Protein AF-A0A3M1D246-F1 (afdb_monomer_lite)

Radius of gyration: 20.48 Å; chains: 1; bounding box: 47×27×62 Å

pLDDT: mean 82.26, std 14.11, range [39.91, 97.0]

Foldseek 3Di:
DDDDALLVLLVVLLVLLVVLVVVLVVLVVVLVVVVVVVVVVVVVPVVDDDDDPVVVVVVVLSVVLVVLSVVLVVVSVVVNVVSVVVVCDSVPDDDDSVRSVVSSVVSVVVSVVSVVSSVVNVVSD

Secondary structure (DSSP, 8-state):
-----HHHHHHHHHHHHHHHHHHHHHHHHHHHHHHHHHHHHHHHHTTSSPPPHHHHHHHHHHHHHHHHHHHHHHHHHHHHHHHHHHHHHHHHSPPPHHHHHHHHHHHHHHHHHHHHHHHHHHHT-

Sequence (125 aa):
MVTQSTHERLRTLINEIFAEERRFEEHSRRMHIDQHHLDELHNTHVDRSPLDSRHDRLRSAHEAMFKVHRKIIREHRHIIEYCQRLQSRLTGGFIPELEMQREALHLSSLLAQVREEHELMEKER

Structure (mmCIF, N/CA/C/O backbone):
data_AF-A0A3M1D246-F1
#
_entry.id   AF-A0A3M1D246-F1
#
loop_
_atom_site.group_PDB
_atom_site.id
_atom_site.type_symbol
_atom_site.label_atom_id
_atom_site.label_alt_id
_atom_site.label_comp_id
_atom_site.label_asym_id
_atom_site.label_entity_id
_atom_site.label_seq_id
_atom_site.pdbx_PDB_ins_code
_atom_site.Cartn_x
_atom_site.Cartn_y
_atom_site.Cartn_z
_atom_site.occupancy
_atom_site.B_iso_or_equiv
_atom_site.auth_seq_id
_atom_site.auth_comp_id
_atom_site.auth_asym_id
_atom_site.auth_atom_id
_atom_site.pdbx_PDB_model_num
ATOM 1 N N . MET A 1 1 ? -23.291 14.866 13.519 1.00 39.91 1 MET A N 1
ATOM 2 C CA . MET A 1 1 ? -22.081 14.285 12.899 1.00 39.91 1 MET A CA 1
ATOM 3 C C . MET A 1 1 ? -21.872 12.926 13.536 1.00 39.91 1 MET A C 1
ATOM 5 O O . MET A 1 1 ? -21.708 12.878 14.746 1.00 39.91 1 MET A O 1
ATOM 9 N N . VAL A 1 2 ? -22.002 11.837 12.780 1.00 42.41 2 VAL A N 1
ATOM 10 C CA . VAL A 1 2 ? -21.797 10.483 13.316 1.00 42.41 2 VAL A CA 1
ATOM 11 C C . VAL A 1 2 ? -20.292 10.230 13.325 1.00 42.41 2 VAL A C 1
ATOM 13 O O . VAL A 1 2 ? -19.671 10.190 12.267 1.00 42.41 2 VAL A O 1
ATOM 16 N N . THR A 1 3 ? -19.684 10.148 14.506 1.00 53.47 3 THR A N 1
ATOM 17 C CA . THR A 1 3 ? -18.286 9.732 14.660 1.00 53.47 3 THR A CA 1
ATOM 18 C C . THR A 1 3 ? -18.191 8.252 14.318 1.00 53.47 3 THR A C 1
ATOM 20 O O . THR A 1 3 ? -18.733 7.418 15.041 1.00 53.47 3 THR A O 1
ATOM 23 N N . GLN A 1 4 ? -17.544 7.941 13.197 1.00 69.69 4 GLN A N 1
ATOM 24 C CA . GLN A 1 4 ? -17.253 6.572 12.781 1.00 69.69 4 GLN A CA 1
ATOM 25 C C . GLN A 1 4 ? -16.445 5.870 13.882 1.00 69.69 4 GLN A C 1
ATOM 27 O O . GLN A 1 4 ? -15.507 6.456 14.430 1.00 69.69 4 GLN A O 1
ATOM 32 N N . SER A 1 5 ? -16.814 4.637 14.233 1.00 85.88 5 SER A N 1
ATOM 33 C CA . SER A 1 5 ? -16.078 3.884 15.258 1.00 85.88 5 SER A CA 1
ATOM 34 C C . SER A 1 5 ? -14.649 3.579 14.785 1.00 85.88 5 SER A C 1
ATOM 36 O O . SER A 1 5 ? -14.413 3.385 13.588 1.00 85.88 5 SER A O 1
ATOM 38 N N . THR A 1 6 ? -13.678 3.487 15.701 1.00 86.44 6 THR A N 1
ATOM 39 C CA . THR A 1 6 ? -12.282 3.138 15.359 1.00 86.44 6 THR A CA 1
ATOM 40 C C . THR A 1 6 ? -12.207 1.809 14.597 1.00 86.44 6 THR A C 1
ATOM 42 O O . THR A 1 6 ? -11.433 1.670 13.652 1.00 86.44 6 THR A O 1
ATOM 45 N N . HIS A 1 7 ? -13.094 0.868 14.925 1.00 87.88 7 HIS A N 1
ATOM 46 C CA . HIS A 1 7 ? -13.248 -0.402 14.220 1.00 87.88 7 HIS A CA 1
ATOM 47 C C . HIS A 1 7 ? -13.669 -0.229 12.747 1.00 87.88 7 HIS A C 1
ATOM 49 O O . HIS A 1 7 ? -13.072 -0.817 11.844 1.00 87.88 7 HIS A O 1
ATOM 55 N N . GLU A 1 8 ? -14.684 0.593 12.466 1.00 89.38 8 GLU A N 1
ATOM 56 C CA . GLU A 1 8 ? -15.099 0.894 11.088 1.00 89.38 8 GLU A CA 1
ATOM 57 C C . GLU A 1 8 ? -14.016 1.642 10.312 1.00 89.38 8 GLU A C 1
ATOM 59 O O . GLU A 1 8 ? -13.815 1.366 9.126 1.00 89.38 8 GLU A O 1
ATOM 64 N N . ARG A 1 9 ? -13.287 2.546 10.976 1.00 92.38 9 ARG A N 1
ATOM 65 C CA . ARG A 1 9 ? -12.146 3.243 10.378 1.00 92.38 9 ARG A CA 1
ATOM 66 C C . ARG A 1 9 ? -11.050 2.261 9.967 1.00 92.38 9 ARG A C 1
ATOM 68 O O . ARG A 1 9 ? -10.589 2.324 8.832 1.00 92.38 9 ARG A O 1
ATOM 75 N N . LEU A 1 10 ? -10.673 1.325 10.839 1.00 92.81 10 LEU A N 1
ATOM 76 C CA . LEU A 1 10 ? -9.704 0.272 10.513 1.00 92.81 10 LEU A CA 1
ATOM 77 C C . LEU A 1 10 ? -10.155 -0.567 9.321 1.00 92.81 10 LEU A C 1
ATOM 79 O O . LEU A 1 10 ? -9.384 -0.789 8.392 1.00 92.81 10 LEU A O 1
ATOM 83 N N . ARG A 1 11 ? -11.422 -0.993 9.315 1.00 92.81 11 ARG A N 1
ATOM 84 C CA . ARG A 1 11 ? -11.972 -1.782 8.209 1.00 92.81 11 ARG A CA 1
ATOM 85 C C . ARG A 1 11 ? -11.949 -1.010 6.891 1.00 92.81 11 ARG A C 1
ATOM 87 O O . ARG A 1 11 ? -11.673 -1.594 5.849 1.00 92.81 11 ARG A O 1
ATOM 94 N N . THR A 1 12 ? -12.210 0.293 6.944 1.00 95.12 12 THR A N 1
ATOM 95 C CA . THR A 1 12 ? -12.134 1.185 5.780 1.00 95.12 12 THR A CA 1
ATOM 96 C C . THR A 1 12 ? -10.701 1.271 5.257 1.00 95.12 12 THR A C 1
ATOM 98 O O . THR A 1 12 ? -10.481 0.998 4.083 1.00 95.12 12 THR A O 1
ATOM 101 N N . LEU A 1 13 ? -9.721 1.526 6.130 1.00 95.88 13 LEU A N 1
ATOM 102 C CA . LEU A 1 13 ? -8.304 1.601 5.753 1.00 95.88 13 LEU A CA 1
ATOM 103 C C . LEU A 1 13 ? -7.787 0.293 5.138 1.00 95.88 13 LEU A C 1
ATOM 105 O O . LEU A 1 13 ? -7.131 0.326 4.103 1.00 95.88 13 LEU A O 1
ATOM 109 N N . ILE A 1 14 ? -8.122 -0.860 5.726 1.00 95.88 14 ILE A N 1
ATOM 110 C CA . ILE A 1 14 ? -7.758 -2.179 5.176 1.00 95.88 14 ILE A CA 1
ATOM 111 C C . ILE A 1 14 ? -8.332 -2.354 3.765 1.00 95.88 14 ILE A C 1
ATOM 113 O O . ILE A 1 14 ? -7.630 -2.781 2.849 1.00 95.88 14 ILE A O 1
ATOM 117 N N . ASN A 1 15 ? -9.607 -2.008 3.577 1.00 95.88 15 ASN A N 1
ATOM 118 C CA . ASN A 1 15 ? -10.258 -2.120 2.276 1.00 95.88 15 ASN A CA 1
ATOM 119 C C . ASN A 1 15 ? -9.652 -1.166 1.239 1.00 95.88 15 ASN A C 1
ATOM 121 O O . ASN A 1 15 ? -9.538 -1.549 0.075 1.00 95.88 15 ASN A O 1
ATOM 125 N N . GLU A 1 16 ? -9.274 0.048 1.648 1.00 97.00 16 GLU A N 1
ATOM 126 C CA . GLU A 1 16 ? -8.581 1.011 0.789 1.00 97.00 16 GLU A CA 1
ATOM 127 C C . GLU A 1 16 ? -7.211 0.490 0.361 1.00 97.00 16 GLU A C 1
ATOM 129 O O . GLU A 1 16 ? -6.929 0.491 -0.833 1.00 97.00 16 GLU A O 1
ATOM 134 N N . ILE A 1 17 ? -6.410 -0.041 1.290 1.00 95.69 17 ILE A N 1
ATOM 135 C CA . ILE A 1 17 ? -5.117 -0.659 0.962 1.00 95.69 17 ILE A CA 1
ATOM 136 C C . ILE A 1 17 ? -5.325 -1.783 -0.055 1.00 95.69 17 ILE A C 1
ATOM 138 O O . ILE A 1 17 ? -4.728 -1.757 -1.124 1.00 95.69 17 ILE A O 1
ATOM 142 N N . PHE A 1 18 ? -6.250 -2.716 0.189 1.00 96.31 18 PHE A N 1
ATOM 143 C CA . PHE A 1 18 ? -6.535 -3.779 -0.782 1.00 96.31 18 PHE A CA 1
ATOM 144 C C . PHE A 1 18 ? -7.034 -3.266 -2.138 1.00 96.31 18 PHE A C 1
ATOM 146 O O . PHE A 1 18 ? -6.865 -3.948 -3.148 1.00 96.31 18 PHE A O 1
ATOM 153 N N . ALA A 1 19 ? -7.700 -2.113 -2.182 1.00 95.50 19 ALA A N 1
ATOM 154 C CA . ALA A 1 19 ? -8.127 -1.512 -3.436 1.00 95.50 19 ALA A CA 1
ATOM 155 C C . ALA A 1 19 ? -6.948 -0.927 -4.219 1.00 95.50 19 ALA A C 1
ATOM 157 O O . ALA A 1 19 ? -6.880 -1.161 -5.426 1.00 95.50 19 ALA A O 1
ATOM 158 N N . GLU A 1 20 ? -6.025 -0.229 -3.555 1.00 93.69 20 GLU A N 1
ATOM 159 C CA . GLU A 1 20 ? -4.807 0.273 -4.202 1.00 93.69 20 GLU A CA 1
ATOM 160 C C . GLU A 1 20 ? -3.909 -0.877 -4.667 1.00 93.69 20 GLU A C 1
ATOM 162 O O . GLU A 1 20 ? -3.446 -0.861 -5.802 1.00 93.69 20 GLU A O 1
ATOM 167 N N . GLU A 1 21 ? -3.771 -1.938 -3.871 1.00 92.75 21 GLU A N 1
ATOM 168 C CA . GLU A 1 21 ? -3.003 -3.129 -4.258 1.00 92.75 21 GLU A CA 1
ATOM 169 C C . GLU A 1 21 ? -3.541 -3.798 -5.525 1.00 92.75 21 GLU A C 1
ATOM 171 O O . GLU A 1 21 ? -2.781 -4.164 -6.419 1.00 92.75 21 GLU A O 1
ATOM 176 N N . ARG A 1 22 ? -4.869 -3.909 -5.666 1.00 93.06 22 ARG A N 1
ATOM 177 C CA . ARG A 1 22 ? -5.471 -4.446 -6.898 1.00 93.06 22 ARG A CA 1
ATOM 178 C C . ARG A 1 22 ? -5.143 -3.593 -8.122 1.00 93.06 22 ARG A C 1
ATOM 180 O O . ARG A 1 22 ? -4.932 -4.146 -9.199 1.00 93.06 22 ARG A O 1
ATOM 187 N N . ARG A 1 23 ? -5.112 -2.266 -7.969 1.00 91.06 23 ARG A N 1
ATOM 188 C CA . ARG A 1 23 ? -4.734 -1.349 -9.056 1.00 91.06 23 ARG A CA 1
ATOM 189 C C . ARG A 1 23 ? -3.256 -1.494 -9.400 1.00 91.06 23 ARG A C 1
ATOM 191 O O . ARG A 1 23 ? -2.925 -1.632 -10.575 1.00 91.06 23 ARG A O 1
ATOM 198 N N . PHE A 1 24 ? -2.400 -1.556 -8.383 1.00 89.94 24 PHE A N 1
ATOM 199 C CA . PHE A 1 24 ? -0.970 -1.784 -8.548 1.00 89.94 24 PHE A CA 1
ATOM 200 C C . PHE A 1 24 ? -0.683 -3.109 -9.268 1.00 89.94 24 PHE A C 1
ATOM 202 O O . PHE A 1 24 ? 0.116 -3.148 -10.202 1.00 89.94 24 PHE A O 1
ATOM 209 N N . GLU A 1 25 ? -1.358 -4.201 -8.896 1.00 88.12 25 GLU A N 1
ATOM 210 C CA . GLU A 1 25 ? -1.230 -5.488 -9.588 1.00 88.12 25 GLU A CA 1
ATOM 211 C C . GLU A 1 25 ? -1.626 -5.399 -11.066 1.00 88.12 25 GLU A C 1
ATOM 213 O O . GLU A 1 25 ? -0.961 -5.985 -11.923 1.00 88.12 25 GLU A O 1
ATOM 218 N N . GLU A 1 26 ? -2.705 -4.683 -11.382 1.00 88.12 26 GLU A N 1
ATOM 219 C CA . GLU A 1 26 ? -3.143 -4.494 -12.762 1.00 88.12 26 GLU A CA 1
ATOM 220 C C . GLU A 1 26 ? -2.110 -3.699 -13.574 1.00 88.12 26 GLU A C 1
ATOM 222 O O . GLU A 1 26 ? -1.754 -4.110 -14.683 1.00 88.12 26 GLU A O 1
ATOM 227 N N . HIS A 1 27 ? -1.568 -2.619 -13.005 1.00 86.31 27 HIS A N 1
ATOM 228 C CA . HIS A 1 27 ? -0.480 -1.846 -13.612 1.00 86.31 27 HIS A CA 1
ATOM 229 C C . HIS A 1 27 ? 0.776 -2.698 -13.817 1.00 86.31 27 HIS A C 1
ATOM 231 O O . HIS A 1 27 ? 1.337 -2.752 -14.910 1.00 86.31 27 HIS A O 1
ATOM 237 N N . SER A 1 28 ? 1.161 -3.456 -12.792 1.00 84.56 28 SER A N 1
ATOM 238 C CA . SER A 1 28 ? 2.301 -4.375 -12.807 1.00 84.56 28 SER A CA 1
ATOM 239 C C . SER A 1 28 ? 2.205 -5.407 -13.935 1.00 84.56 28 SER A C 1
ATOM 241 O O . SER A 1 28 ? 3.205 -5.687 -14.606 1.00 84.56 28 SER A O 1
ATOM 243 N N . ARG A 1 29 ? 1.005 -5.951 -14.187 1.00 85.19 29 ARG A N 1
ATOM 244 C CA . ARG A 1 29 ? 0.762 -6.879 -15.303 1.00 85.19 29 ARG A CA 1
ATOM 245 C C . ARG A 1 29 ? 0.932 -6.192 -16.653 1.00 85.19 29 ARG A C 1
ATOM 247 O O . ARG A 1 29 ? 1.573 -6.766 -17.526 1.00 85.19 29 ARG A O 1
ATOM 254 N N . ARG A 1 30 ? 0.405 -4.974 -16.819 1.00 83.12 30 ARG A N 1
ATOM 255 C CA . ARG A 1 30 ? 0.560 -4.196 -18.062 1.00 83.12 30 ARG A CA 1
ATOM 256 C C . ARG A 1 30 ? 2.035 -3.903 -18.354 1.00 83.12 30 ARG A C 1
ATOM 258 O O . ARG A 1 30 ? 2.495 -4.207 -19.445 1.00 83.12 30 ARG A O 1
ATOM 265 N N . MET A 1 31 ? 2.793 -3.460 -17.351 1.00 79.31 31 MET A N 1
ATOM 266 C CA . MET A 1 31 ? 4.236 -3.209 -17.476 1.00 79.31 31 MET A CA 1
ATOM 267 C C . MET A 1 31 ? 5.036 -4.455 -17.895 1.00 79.31 31 MET A C 1
ATOM 269 O O . MET A 1 31 ? 5.954 -4.362 -18.705 1.00 79.31 31 MET A O 1
ATOM 273 N N . HIS A 1 32 ? 4.699 -5.643 -17.375 1.00 77.06 32 HIS A N 1
ATOM 274 C CA . HIS A 1 32 ? 5.355 -6.887 -17.806 1.00 77.06 32 HIS A CA 1
ATOM 275 C C . HIS A 1 32 ? 5.027 -7.257 -19.260 1.00 77.06 32 HIS A C 1
ATOM 277 O O . HIS A 1 32 ? 5.889 -7.795 -19.953 1.00 77.06 32 HIS A O 1
ATOM 283 N N . ILE A 1 33 ? 3.804 -6.975 -19.721 1.00 66.50 33 ILE A N 1
ATOM 284 C CA . ILE A 1 33 ? 3.405 -7.183 -21.121 1.00 66.50 33 ILE A CA 1
ATOM 285 C C . ILE A 1 33 ? 4.199 -6.244 -22.038 1.00 66.50 33 ILE A C 1
ATOM 287 O O . ILE A 1 33 ? 4.746 -6.706 -23.039 1.00 66.50 33 ILE A O 1
ATOM 291 N N . ASP A 1 34 ? 4.326 -4.967 -21.666 1.00 72.38 34 ASP A N 1
ATOM 292 C CA . ASP A 1 34 ? 5.097 -3.977 -22.430 1.00 72.38 34 ASP A CA 1
ATOM 293 C C . ASP A 1 34 ? 6.573 -4.400 -22.564 1.00 72.38 34 ASP A C 1
ATOM 295 O O . ASP A 1 34 ? 7.144 -4.344 -23.654 1.00 72.38 34 ASP A O 1
ATOM 299 N N . GLN A 1 35 ? 7.176 -4.926 -21.491 1.00 70.19 35 GLN A N 1
ATOM 300 C CA . GLN A 1 35 ? 8.547 -5.446 -21.525 1.00 70.19 35 GLN A CA 1
ATOM 301 C C . GLN A 1 35 ? 8.702 -6.678 -22.416 1.00 70.19 35 GLN A C 1
ATOM 303 O O . GLN A 1 35 ? 9.644 -6.738 -23.202 1.00 70.19 35 GLN A O 1
ATOM 308 N N . HIS A 1 36 ? 7.791 -7.652 -22.327 1.00 73.44 36 HIS A N 1
ATOM 309 C CA . HIS A 1 36 ? 7.837 -8.827 -23.199 1.00 73.44 36 HIS A CA 1
ATOM 310 C C . HIS A 1 36 ? 7.792 -8.417 -24.677 1.00 73.44 36 HIS A C 1
ATOM 312 O O . HIS A 1 36 ? 8.539 -8.946 -25.495 1.00 73.44 36 HIS A O 1
ATOM 318 N N . HIS A 1 37 ? 6.962 -7.427 -25.012 1.00 69.31 37 HIS A N 1
ATOM 319 C CA . HIS A 1 37 ? 6.875 -6.899 -26.368 1.00 69.31 37 HIS A CA 1
ATOM 320 C C . HIS A 1 37 ? 8.163 -6.185 -26.813 1.00 69.31 37 HIS A C 1
ATOM 322 O O . HIS A 1 37 ? 8.609 -6.357 -27.947 1.00 69.31 37 HIS A O 1
ATOM 328 N N . LEU A 1 38 ? 8.801 -5.417 -25.923 1.00 66.75 38 LEU A N 1
ATOM 329 C CA . LEU A 1 38 ? 10.108 -4.808 -26.187 1.00 66.75 38 LEU A CA 1
ATOM 330 C C . LEU A 1 38 ? 11.205 -5.860 -26.407 1.00 66.75 38 LEU A C 1
ATOM 332 O O . LEU A 1 38 ? 12.017 -5.707 -27.322 1.00 66.75 38 LEU A O 1
ATOM 336 N N . ASP A 1 39 ? 11.208 -6.941 -25.625 1.00 73.00 39 ASP A N 1
ATOM 337 C CA . ASP A 1 39 ? 12.153 -8.051 -25.781 1.00 73.00 39 ASP A CA 1
ATOM 338 C C . ASP A 1 39 ? 11.930 -8.806 -27.107 1.00 73.00 39 ASP A C 1
ATOM 340 O O . ASP A 1 39 ? 12.893 -9.171 -27.786 1.00 73.00 39 ASP A O 1
ATOM 344 N N . GLU A 1 40 ? 10.679 -8.991 -27.542 1.00 73.31 40 GLU A N 1
ATOM 345 C CA . GLU A 1 40 ? 10.343 -9.547 -28.863 1.00 73.31 40 GLU A CA 1
ATOM 346 C C . GLU A 1 40 ? 10.808 -8.643 -30.016 1.00 73.31 40 GLU A C 1
ATOM 348 O O . GLU A 1 40 ? 11.416 -9.119 -30.983 1.00 73.31 40 GLU A O 1
ATOM 353 N N . LEU A 1 41 ? 10.568 -7.331 -29.917 1.00 65.06 41 LEU A N 1
ATOM 354 C CA . LEU A 1 41 ? 11.061 -6.349 -30.889 1.00 65.06 41 LEU A CA 1
ATOM 355 C C . LEU A 1 41 ? 12.592 -6.350 -30.958 1.00 65.06 41 LEU A C 1
ATOM 357 O O . LEU A 1 41 ? 13.161 -6.241 -32.045 1.00 65.06 41 LEU A O 1
ATOM 361 N N . HIS A 1 42 ? 13.264 -6.527 -29.820 1.00 63.72 42 HIS A N 1
ATOM 362 C CA . HIS A 1 42 ? 14.715 -6.647 -29.755 1.00 63.72 42 HIS A CA 1
ATOM 363 C C . HIS A 1 42 ? 15.205 -7.929 -30.437 1.00 63.72 42 HIS A C 1
ATOM 365 O O . HIS A 1 42 ? 16.041 -7.861 -31.335 1.00 63.72 42 HIS A O 1
ATOM 371 N N . ASN A 1 43 ? 14.634 -9.086 -30.096 1.00 63.94 43 ASN A N 1
ATOM 372 C CA . ASN A 1 43 ? 15.003 -10.366 -30.708 1.00 63.94 43 ASN A CA 1
ATOM 373 C C . ASN A 1 43 ? 14.780 -10.381 -32.229 1.00 63.94 43 ASN A C 1
ATOM 375 O O . ASN A 1 43 ? 15.500 -11.067 -32.948 1.00 63.94 43 ASN A O 1
ATOM 379 N N . THR A 1 44 ? 13.823 -9.598 -32.728 1.00 62.00 44 THR A N 1
ATOM 380 C CA . THR A 1 44 ? 13.577 -9.438 -34.169 1.00 62.00 44 THR A CA 1
ATOM 381 C C . THR A 1 44 ? 14.464 -8.375 -34.840 1.00 62.00 44 THR A C 1
ATOM 383 O O . THR A 1 44 ? 14.714 -8.484 -36.039 1.00 62.00 44 THR A O 1
ATOM 386 N N . HIS A 1 45 ? 14.985 -7.378 -34.107 1.00 53.56 45 HIS A N 1
ATOM 387 C CA . HIS A 1 45 ? 15.884 -6.329 -34.630 1.00 53.56 45 HIS A CA 1
ATOM 388 C C . HIS A 1 45 ? 17.384 -6.642 -34.520 1.00 53.56 45 HIS A C 1
ATOM 390 O O . HIS A 1 45 ? 18.170 -6.057 -35.266 1.00 53.56 45 HIS A O 1
ATOM 396 N N . VAL A 1 46 ? 17.799 -7.569 -33.649 1.00 52.28 46 VAL A N 1
ATOM 397 C CA . VAL A 1 46 ? 19.208 -8.002 -33.515 1.00 52.28 46 VAL A CA 1
ATOM 398 C C . VAL A 1 46 ? 19.777 -8.564 -34.830 1.00 52.28 46 VAL A C 1
ATOM 400 O O . VAL A 1 46 ? 20.987 -8.547 -35.034 1.00 52.28 46 VAL A O 1
ATOM 403 N N . ASP A 1 47 ? 18.922 -8.956 -35.777 1.00 50.12 47 ASP A N 1
ATOM 404 C CA . ASP A 1 47 ? 19.337 -9.470 -37.086 1.00 50.12 47 ASP A CA 1
ATOM 405 C C . ASP A 1 47 ? 19.714 -8.373 -38.110 1.00 50.12 47 ASP A C 1
ATOM 407 O O . ASP A 1 47 ? 20.144 -8.677 -39.225 1.00 50.12 47 ASP A O 1
ATOM 411 N N . ARG A 1 48 ? 19.547 -7.075 -37.789 1.00 49.66 48 ARG A N 1
ATOM 412 C CA . ARG A 1 48 ? 19.801 -5.975 -38.740 1.00 49.66 48 ARG A CA 1
ATOM 413 C C . ARG A 1 48 ? 20.373 -4.715 -38.068 1.00 49.66 48 ARG A C 1
ATOM 415 O O . ARG A 1 48 ? 19.616 -3.826 -37.695 1.00 49.66 48 ARG A O 1
ATOM 422 N N . SER A 1 49 ? 21.704 -4.572 -38.106 1.00 50.00 49 SER A N 1
ATOM 423 C CA . SER A 1 49 ? 22.510 -3.337 -37.890 1.00 50.00 49 SER A CA 1
ATOM 424 C C . SER A 1 49 ? 23.192 -3.168 -36.517 1.00 50.00 49 SER A C 1
ATOM 426 O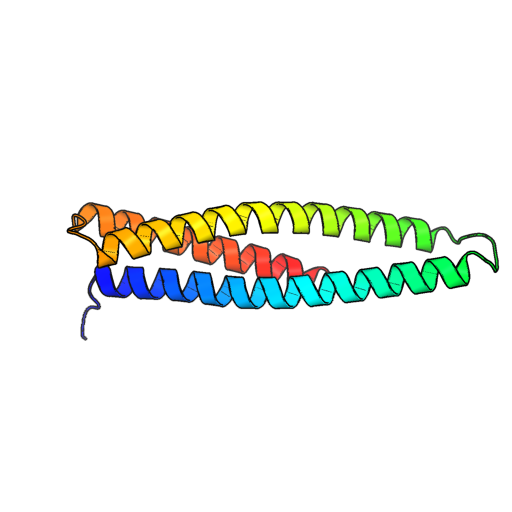 O . SER A 1 49 ? 22.748 -3.745 -35.526 1.00 50.00 49 SER A O 1
ATOM 428 N N . PRO A 1 50 ? 24.300 -2.389 -36.441 1.00 53.00 50 PRO A N 1
ATOM 429 C CA . PRO A 1 50 ? 25.067 -2.208 -35.214 1.00 53.00 50 PRO A CA 1
ATOM 430 C C . PRO A 1 50 ? 24.228 -1.415 -34.211 1.00 53.00 50 PRO A C 1
ATOM 432 O O . PRO A 1 50 ? 23.791 -0.302 -34.498 1.00 53.00 50 PRO A O 1
ATOM 435 N N . LEU A 1 51 ? 23.990 -2.029 -33.056 1.00 56.38 51 LEU A N 1
ATOM 436 C CA . LEU A 1 51 ? 23.164 -1.520 -31.968 1.00 56.38 51 LEU A CA 1
ATOM 437 C C . LEU A 1 51 ? 23.617 -0.120 -31.529 1.00 56.38 51 LEU A C 1
ATOM 439 O O . LEU A 1 51 ? 24.749 0.099 -31.102 1.00 56.38 51 LEU A O 1
ATOM 443 N N . ASP A 1 52 ? 22.698 0.827 -31.674 1.00 59.19 52 ASP A N 1
ATOM 444 C CA . ASP A 1 52 ? 22.882 2.247 -31.415 1.00 59.19 52 ASP A CA 1
ATOM 445 C C . ASP A 1 52 ? 22.966 2.522 -29.900 1.00 59.19 52 ASP A C 1
ATOM 447 O O . ASP A 1 52 ? 22.217 1.950 -29.109 1.00 59.19 52 ASP A O 1
ATOM 451 N N . SER A 1 53 ? 23.829 3.447 -29.472 1.00 59.38 53 SER A N 1
ATOM 452 C CA . SER A 1 53 ? 24.070 3.803 -28.054 1.00 59.38 53 SER A CA 1
ATOM 453 C C . SER A 1 53 ? 22.819 4.256 -27.275 1.00 59.38 53 SER A C 1
ATOM 455 O O . SER A 1 53 ? 22.827 4.350 -26.044 1.00 59.38 53 SER A O 1
ATOM 457 N N . ARG A 1 54 ? 21.728 4.545 -27.991 1.00 63.59 54 ARG A N 1
ATOM 458 C CA . ARG A 1 54 ? 20.394 4.835 -27.459 1.00 63.59 54 ARG A CA 1
ATOM 459 C C . ARG A 1 54 ? 19.690 3.583 -26.922 1.00 63.59 54 ARG A C 1
ATOM 461 O O . ARG A 1 54 ? 18.968 3.690 -25.934 1.00 63.59 54 ARG A O 1
ATOM 468 N N . HIS A 1 55 ? 19.926 2.413 -27.516 1.00 64.62 55 HIS A N 1
ATOM 469 C CA . HIS A 1 55 ? 19.339 1.147 -27.071 1.00 64.62 55 HIS A CA 1
ATOM 470 C C . HIS A 1 55 ? 19.914 0.668 -25.737 1.00 64.62 55 HIS A C 1
ATOM 472 O O . HIS A 1 55 ? 19.145 0.303 -24.851 1.00 64.62 55 HIS A O 1
ATOM 478 N N . ASP A 1 56 ? 21.231 0.741 -25.532 1.00 67.88 56 ASP A N 1
ATOM 479 C CA . ASP A 1 56 ? 21.835 0.345 -24.250 1.00 67.88 56 ASP A CA 1
ATOM 480 C C . ASP A 1 56 ? 21.386 1.235 -23.085 1.00 67.88 56 ASP A C 1
ATOM 482 O O . ASP A 1 56 ? 21.209 0.758 -21.960 1.00 67.88 56 ASP A O 1
ATOM 486 N N . ARG A 1 57 ? 21.137 2.524 -23.350 1.00 70.12 57 ARG A N 1
ATOM 487 C CA . ARG A 1 57 ? 20.548 3.430 -22.354 1.00 70.12 57 ARG A CA 1
ATOM 488 C C . ARG A 1 57 ? 19.109 3.050 -22.022 1.00 70.12 57 ARG A C 1
ATOM 490 O O . ARG A 1 57 ? 18.762 3.033 -20.846 1.00 70.12 57 ARG A O 1
ATOM 497 N N . LEU A 1 58 ? 18.297 2.718 -23.029 1.00 70.19 58 LEU A N 1
ATOM 498 C CA . LEU A 1 58 ? 16.905 2.303 -22.832 1.00 70.19 58 LEU A CA 1
ATOM 499 C C . LEU A 1 58 ? 16.816 0.997 -22.027 1.00 70.19 58 LEU A C 1
ATOM 501 O O . LEU A 1 58 ? 16.038 0.903 -21.084 1.00 70.19 58 LEU A O 1
ATOM 505 N N . ARG A 1 59 ? 17.673 0.018 -22.338 1.00 72.88 59 ARG A N 1
ATOM 506 C CA . ARG A 1 59 ? 17.766 -1.242 -21.589 1.00 72.88 59 ARG A CA 1
ATOM 507 C C . ARG A 1 59 ? 18.179 -1.013 -20.138 1.00 72.88 59 ARG A C 1
ATOM 509 O O . ARG A 1 59 ? 17.543 -1.543 -19.235 1.00 72.88 59 ARG A O 1
ATOM 516 N N . SER A 1 60 ? 19.201 -0.190 -19.912 1.00 74.62 60 SER A N 1
ATOM 517 C CA . SER A 1 60 ? 19.669 0.126 -18.557 1.00 74.62 60 SER A CA 1
ATOM 518 C C . SER A 1 60 ? 18.594 0.841 -17.727 1.00 74.62 60 SER A C 1
ATOM 520 O O . SER A 1 60 ? 18.465 0.577 -16.533 1.00 74.62 60 SER A O 1
ATOM 522 N N . ALA A 1 61 ? 17.800 1.717 -18.355 1.00 74.25 61 ALA A N 1
ATOM 523 C CA . ALA A 1 61 ? 16.657 2.361 -17.714 1.00 74.25 61 ALA A CA 1
ATOM 524 C C . ALA A 1 61 ? 15.574 1.336 -17.334 1.00 74.25 61 ALA A C 1
ATOM 526 O O . ALA A 1 61 ? 15.166 1.298 -16.174 1.00 74.25 61 ALA A O 1
ATOM 527 N N . HIS A 1 62 ? 15.191 0.436 -18.248 1.00 74.38 62 HIS A N 1
ATOM 528 C CA . HIS A 1 62 ? 14.232 -0.630 -17.940 1.00 74.38 62 HIS A CA 1
ATOM 529 C C . HIS A 1 62 ? 14.730 -1.568 -16.830 1.00 74.38 62 HIS A C 1
ATOM 531 O O . HIS A 1 62 ? 13.985 -1.866 -15.899 1.00 74.38 62 HIS A O 1
ATOM 537 N N . GLU A 1 63 ? 15.995 -2.000 -16.859 1.00 77.94 63 GLU A N 1
ATOM 538 C CA . GLU A 1 63 ? 16.575 -2.843 -15.802 1.00 77.94 63 GLU A CA 1
ATOM 539 C C . GLU A 1 63 ? 16.499 -2.168 -14.418 1.00 77.94 63 GLU A C 1
ATOM 541 O O . GLU A 1 63 ? 16.186 -2.825 -13.416 1.00 77.94 63 GLU A O 1
ATOM 546 N N . ALA A 1 64 ? 16.741 -0.854 -14.351 1.00 81.38 64 ALA A N 1
ATOM 547 C CA . ALA A 1 64 ? 16.616 -0.077 -13.122 1.00 81.38 64 ALA A CA 1
ATOM 548 C C . ALA A 1 64 ? 15.158 0.006 -12.638 1.00 81.38 64 ALA A C 1
ATOM 550 O O . ALA A 1 64 ? 14.897 -0.301 -11.469 1.00 81.38 64 ALA A O 1
ATOM 551 N N . MET A 1 65 ? 14.213 0.316 -13.531 1.00 80.44 65 MET A N 1
ATOM 552 C CA . MET A 1 65 ? 12.778 0.349 -13.223 1.00 80.44 65 MET A CA 1
ATOM 553 C C . MET A 1 65 ? 12.285 -1.000 -12.688 1.00 80.44 65 MET A C 1
ATOM 555 O O . MET A 1 65 ? 11.649 -1.073 -11.638 1.00 80.44 65 MET A O 1
ATOM 559 N N . PHE A 1 66 ? 12.647 -2.113 -13.336 1.00 80.12 66 PHE A N 1
ATOM 560 C CA . PHE A 1 66 ? 12.252 -3.451 -12.884 1.00 80.12 66 PHE A CA 1
ATOM 561 C C . PHE A 1 66 ? 12.833 -3.818 -11.521 1.00 80.12 66 PHE A C 1
ATOM 563 O O . PHE A 1 66 ? 12.209 -4.556 -10.751 1.00 80.12 66 PHE A O 1
ATOM 570 N N . LYS A 1 67 ? 14.028 -3.322 -11.193 1.00 83.50 67 LYS A N 1
ATOM 571 C CA . LYS A 1 67 ? 14.617 -3.520 -9.868 1.00 83.50 67 LYS A CA 1
ATOM 572 C C . LYS A 1 67 ? 13.812 -2.794 -8.788 1.00 83.50 67 LYS A C 1
ATOM 574 O O . LYS A 1 67 ? 13.581 -3.389 -7.734 1.00 83.50 67 LYS A O 1
ATOM 579 N N . VAL A 1 68 ? 13.379 -1.560 -9.055 1.00 85.94 68 VAL A N 1
ATOM 580 C CA . VAL A 1 68 ? 12.495 -0.789 -8.165 1.00 85.94 68 VAL A CA 1
ATOM 581 C C . VAL A 1 68 ? 11.145 -1.491 -8.034 1.00 85.94 68 VAL A C 1
ATOM 583 O O . VAL A 1 68 ? 10.730 -1.812 -6.923 1.00 85.94 68 VAL A O 1
ATOM 586 N N . HIS A 1 69 ? 10.537 -1.877 -9.155 1.00 84.69 69 HIS A N 1
ATOM 587 C CA . HIS A 1 69 ? 9.257 -2.584 -9.193 1.00 84.69 69 HIS A CA 1
ATOM 588 C C . HIS A 1 69 ? 9.260 -3.877 -8.369 1.00 84.69 69 HIS A C 1
ATOM 590 O O . HIS A 1 69 ? 8.371 -4.133 -7.560 1.00 84.69 69 HIS A O 1
ATOM 596 N N . ARG A 1 70 ? 10.313 -4.694 -8.503 1.00 85.50 70 ARG A N 1
ATOM 597 C CA . ARG A 1 70 ? 10.480 -5.924 -7.708 1.00 85.50 70 ARG A CA 1
ATOM 598 C C . ARG A 1 70 ? 10.629 -5.653 -6.216 1.00 85.50 70 ARG A C 1
ATOM 600 O O . ARG A 1 70 ? 10.302 -6.535 -5.424 1.00 85.50 70 ARG A O 1
ATOM 607 N N . LYS A 1 71 ? 11.185 -4.503 -5.833 1.00 89.62 71 LYS A N 1
ATOM 608 C CA . LYS A 1 71 ? 11.297 -4.106 -4.431 1.00 89.62 71 LYS A CA 1
ATOM 609 C C . LYS A 1 71 ? 9.912 -3.749 -3.882 1.00 89.62 71 LYS A C 1
ATOM 611 O O . LYS A 1 71 ? 9.508 -4.370 -2.903 1.00 89.62 71 LYS A O 1
ATOM 616 N N . ILE A 1 72 ? 9.179 -2.889 -4.590 1.00 89.44 72 ILE A N 1
ATOM 617 C CA . ILE A 1 72 ? 7.818 -2.459 -4.233 1.00 89.44 72 ILE A CA 1
ATOM 618 C C . ILE A 1 72 ? 6.885 -3.669 -4.098 1.00 89.44 72 ILE A C 1
ATOM 620 O O . ILE A 1 72 ? 6.242 -3.837 -3.070 1.00 89.44 72 ILE A O 1
ATOM 624 N N . ILE A 1 73 ? 6.908 -4.613 -5.051 1.00 88.75 73 ILE A N 1
ATOM 625 C CA . ILE A 1 73 ? 6.108 -5.855 -4.972 1.00 88.75 73 ILE A CA 1
ATOM 626 C C . ILE A 1 73 ? 6.348 -6.624 -3.659 1.00 88.75 73 ILE A C 1
ATOM 628 O O . ILE A 1 73 ? 5.417 -7.195 -3.088 1.00 88.75 73 ILE A O 1
ATOM 632 N N . ARG A 1 74 ? 7.596 -6.692 -3.177 1.00 90.06 74 ARG A N 1
ATOM 633 C CA . ARG A 1 74 ? 7.901 -7.394 -1.919 1.00 90.06 74 ARG A CA 1
ATOM 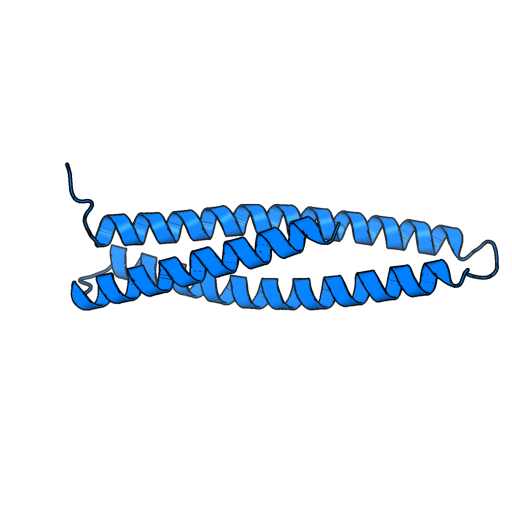634 C C . ARG A 1 74 ? 7.371 -6.626 -0.715 1.00 90.06 74 ARG A C 1
ATOM 636 O O . ARG A 1 74 ? 6.845 -7.252 0.200 1.00 90.06 74 ARG A O 1
ATOM 643 N N . GLU A 1 75 ? 7.511 -5.306 -0.717 1.00 92.75 75 GLU A N 1
ATOM 644 C CA . GLU A 1 75 ? 7.011 -4.430 0.347 1.00 92.75 75 GLU A CA 1
ATOM 645 C C . GLU A 1 75 ? 5.478 -4.509 0.431 1.00 92.75 75 GLU A C 1
ATOM 647 O O . GLU A 1 75 ? 4.938 -4.855 1.483 1.00 92.75 75 GLU A O 1
ATOM 652 N N . HIS A 1 76 ? 4.790 -4.364 -0.699 1.00 92.88 76 HIS A N 1
ATOM 653 C CA . HIS A 1 76 ? 3.342 -4.525 -0.835 1.00 92.88 76 HIS A CA 1
ATOM 654 C C . HIS A 1 76 ? 2.844 -5.891 -0.342 1.00 92.88 76 HIS A C 1
ATOM 656 O O . HIS A 1 76 ? 1.861 -5.980 0.396 1.00 92.88 76 HIS A O 1
ATOM 662 N N . ARG A 1 77 ? 3.560 -6.984 -0.646 1.00 92.69 77 ARG A N 1
ATOM 663 C CA . ARG A 1 77 ? 3.212 -8.314 -0.120 1.00 92.69 77 ARG A CA 1
ATOM 664 C C . ARG A 1 77 ? 3.194 -8.342 1.411 1.00 92.69 77 ARG A C 1
ATOM 666 O O . ARG A 1 77 ? 2.267 -8.901 1.997 1.00 92.69 77 ARG A O 1
ATOM 673 N N . HIS A 1 78 ? 4.182 -7.732 2.062 1.00 95.00 78 HIS A N 1
ATOM 674 C CA . HIS A 1 78 ? 4.214 -7.649 3.523 1.00 95.00 78 HIS A CA 1
ATOM 675 C C . HIS A 1 78 ? 3.066 -6.796 4.082 1.00 95.00 78 HIS A C 1
ATOM 677 O O . HIS A 1 78 ? 2.499 -7.145 5.121 1.00 95.00 78 HIS A O 1
ATOM 683 N N . ILE A 1 79 ? 2.683 -5.723 3.383 1.00 94.12 79 ILE A N 1
ATOM 684 C CA . ILE A 1 79 ? 1.543 -4.866 3.742 1.00 94.12 79 ILE A CA 1
ATOM 685 C C . ILE A 1 79 ? 0.219 -5.634 3.622 1.00 94.12 79 ILE A C 1
ATOM 687 O O . ILE A 1 79 ? -0.617 -5.569 4.527 1.00 94.12 79 ILE A O 1
ATOM 691 N N . ILE A 1 80 ? 0.036 -6.425 2.564 1.00 94.81 80 ILE A N 1
ATOM 692 C CA . ILE A 1 80 ? -1.143 -7.284 2.387 1.00 94.81 80 ILE A CA 1
ATOM 693 C C . ILE A 1 80 ? -1.220 -8.328 3.506 1.00 94.81 80 ILE A C 1
ATOM 695 O O . ILE A 1 80 ? -2.264 -8.465 4.146 1.00 94.81 80 ILE A O 1
ATOM 699 N N . GLU A 1 81 ? -0.120 -9.033 3.787 1.00 95.75 81 GLU A N 1
ATOM 700 C CA . GLU A 1 81 ? -0.042 -10.024 4.871 1.00 95.75 81 GLU A CA 1
ATOM 701 C C . GLU A 1 81 ? -0.332 -9.384 6.243 1.00 95.75 81 GLU A C 1
ATOM 703 O O . GLU A 1 81 ? -0.975 -9.985 7.110 1.00 95.75 81 GLU A O 1
ATOM 708 N N . TYR A 1 82 ? 0.110 -8.143 6.460 1.00 96.19 82 TYR A N 1
ATOM 709 C CA . TYR A 1 82 ? -0.236 -7.360 7.644 1.00 96.19 82 TYR A CA 1
ATOM 710 C C . TYR A 1 82 ? -1.741 -7.074 7.726 1.00 96.19 82 TYR A C 1
ATOM 712 O O . TYR A 1 82 ? -2.378 -7.400 8.732 1.00 96.19 82 TYR A O 1
ATOM 720 N N . CYS A 1 83 ? -2.325 -6.537 6.654 1.00 95.69 83 CYS A N 1
ATOM 721 C CA . CYS A 1 83 ? -3.744 -6.196 6.582 1.00 95.69 83 CYS A CA 1
ATOM 722 C C . CYS A 1 83 ? -4.646 -7.422 6.770 1.00 95.69 83 CYS A C 1
ATOM 724 O O . CYS A 1 83 ? -5.632 -7.347 7.501 1.00 95.69 83 CYS A O 1
ATOM 726 N N . GLN A 1 84 ? -4.292 -8.572 6.189 1.00 94.94 84 GLN A N 1
ATOM 727 C CA . GLN A 1 84 ? -5.022 -9.835 6.358 1.00 94.94 84 GLN A CA 1
ATOM 728 C C . GLN A 1 84 ? -5.004 -10.327 7.811 1.00 94.94 84 GLN A C 1
ATOM 730 O O . GLN A 1 84 ? -6.033 -10.761 8.343 1.00 94.94 84 GLN A O 1
ATOM 735 N N . ARG A 1 85 ? -3.849 -10.232 8.485 1.00 94.12 85 ARG A N 1
ATOM 736 C CA . ARG A 1 85 ? -3.737 -10.578 9.909 1.00 94.12 85 ARG A CA 1
ATOM 737 C C . ARG A 1 85 ? -4.585 -9.651 10.768 1.00 94.12 85 ARG A C 1
ATOM 739 O O . ARG A 1 85 ? -5.338 -10.133 11.611 1.00 94.12 85 ARG A O 1
ATOM 746 N N . LEU A 1 86 ? -4.509 -8.343 10.538 1.00 93.81 86 LEU A N 1
ATOM 747 C CA . LEU A 1 86 ? -5.300 -7.371 11.288 1.00 9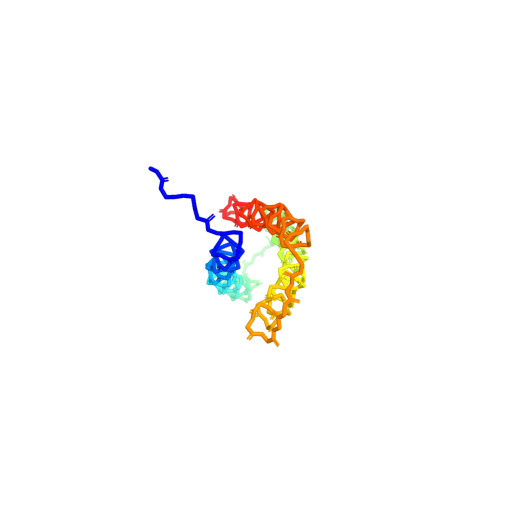3.81 86 LEU A CA 1
ATOM 748 C C . LEU A 1 86 ? -6.805 -7.543 11.039 1.00 93.81 86 LEU A C 1
ATOM 750 O O . LEU A 1 86 ? -7.585 -7.519 11.988 1.00 93.81 86 LEU A O 1
ATOM 754 N N . GLN A 1 87 ? -7.215 -7.808 9.798 1.00 93.19 87 GLN A N 1
ATOM 755 C CA . GLN A 1 87 ? -8.604 -8.118 9.459 1.00 93.19 87 GLN A CA 1
ATOM 756 C C . GLN A 1 87 ? -9.103 -9.360 10.204 1.00 93.19 87 GLN A C 1
ATOM 758 O O . GLN A 1 87 ? -10.183 -9.326 10.787 1.00 93.19 87 GLN A O 1
ATOM 763 N N . SER A 1 88 ? -8.295 -10.423 10.248 1.00 91.75 88 SER A N 1
ATOM 764 C CA . SER A 1 88 ? -8.626 -11.651 10.981 1.00 91.75 88 SER A CA 1
ATOM 765 C C . SER A 1 88 ? -8.808 -11.385 12.478 1.00 91.75 88 SER A C 1
ATOM 767 O O . SER A 1 88 ? -9.754 -11.884 13.089 1.00 91.75 88 SER A O 1
ATOM 769 N N . ARG A 1 89 ? -7.943 -10.546 13.067 1.00 91.06 89 ARG A N 1
ATOM 770 C CA . ARG A 1 89 ? -8.052 -10.122 14.471 1.00 91.06 89 ARG A CA 1
ATOM 771 C C . ARG A 1 89 ? -9.323 -9.313 14.728 1.00 91.06 89 ARG A C 1
ATOM 773 O O . ARG A 1 89 ? -10.002 -9.586 15.711 1.00 91.06 89 ARG A O 1
ATOM 780 N N . LEU A 1 90 ? -9.669 -8.384 13.834 1.00 89.00 90 LEU A N 1
ATOM 781 C CA . LEU A 1 90 ? -10.896 -7.583 13.929 1.00 89.00 90 LEU A CA 1
ATOM 782 C C . LEU A 1 90 ? -12.158 -8.452 13.861 1.00 89.00 90 LEU A C 1
ATOM 784 O O . LEU A 1 90 ? -13.129 -8.183 14.558 1.00 89.00 90 LEU A O 1
ATOM 788 N N . THR A 1 91 ? -12.149 -9.514 13.052 1.00 87.06 91 THR A N 1
ATOM 789 C CA . THR A 1 91 ? -13.283 -10.449 12.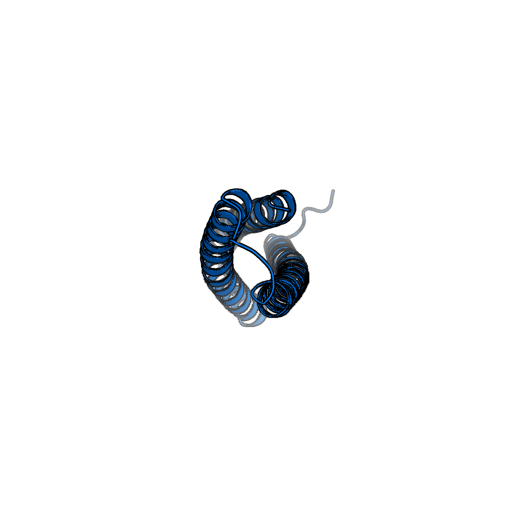966 1.00 87.06 91 THR A CA 1
ATOM 790 C C . THR A 1 91 ? -13.332 -11.475 14.098 1.00 87.06 91 THR A C 1
ATOM 792 O O . THR A 1 91 ? -14.403 -11.995 14.396 1.00 87.06 91 THR A O 1
ATOM 795 N N . GLY A 1 92 ? -12.181 -11.810 14.689 1.00 81.19 92 GLY A N 1
ATOM 796 C CA . GLY A 1 92 ? -12.013 -12.978 15.557 1.00 81.19 92 GLY A CA 1
ATOM 797 C C . GLY A 1 92 ? -11.926 -12.695 17.057 1.00 81.19 92 GLY A C 1
ATOM 798 O O . GLY A 1 92 ? -11.912 -13.648 17.834 1.00 81.19 92 GLY A O 1
ATOM 799 N N . GLY A 1 93 ? -11.852 -11.437 17.503 1.00 74.75 93 GLY A N 1
ATOM 800 C CA . GLY A 1 93 ? -11.740 -11.152 18.934 1.00 74.75 93 GLY A CA 1
ATOM 801 C C . GLY A 1 93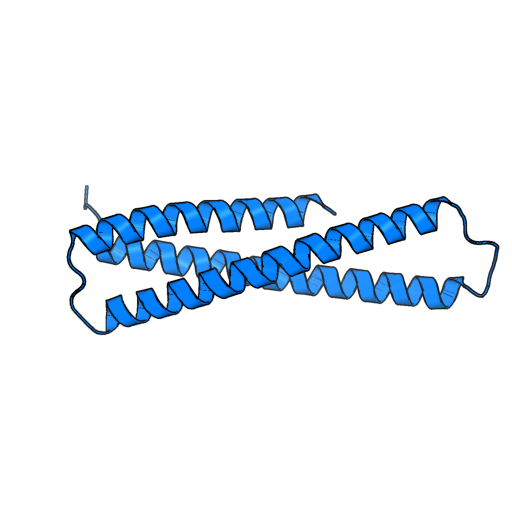 ? -11.723 -9.675 19.315 1.00 74.75 93 GLY A C 1
ATOM 802 O O . GLY A 1 93 ? -11.846 -8.781 18.484 1.00 74.75 93 GLY A O 1
ATOM 803 N N . PHE A 1 94 ? -11.576 -9.428 20.618 1.00 80.12 94 PHE A N 1
ATOM 804 C CA . PHE A 1 94 ? -11.459 -8.082 21.172 1.00 80.12 94 PHE A CA 1
ATOM 805 C C . PHE A 1 94 ? -10.064 -7.513 20.902 1.00 80.12 94 PHE A C 1
ATOM 807 O O . PHE A 1 94 ? -9.061 -8.075 21.343 1.00 80.12 94 PHE A O 1
ATOM 814 N N . ILE A 1 95 ? -10.015 -6.370 20.220 1.00 86.06 95 ILE A N 1
ATOM 815 C CA . ILE A 1 95 ? -8.821 -5.532 20.135 1.00 86.06 95 ILE A CA 1
ATOM 816 C C . ILE A 1 95 ? -9.039 -4.343 21.078 1.00 86.06 95 ILE A C 1
ATOM 818 O O . ILE A 1 95 ? -10.056 -3.658 20.948 1.00 86.06 95 ILE A O 1
ATOM 822 N N . PRO A 1 96 ? -8.129 -4.076 22.030 1.00 89.00 96 PRO A N 1
ATOM 823 C CA . PRO A 1 96 ? -8.215 -2.896 22.880 1.00 89.00 96 PRO A CA 1
ATOM 824 C C . PRO A 1 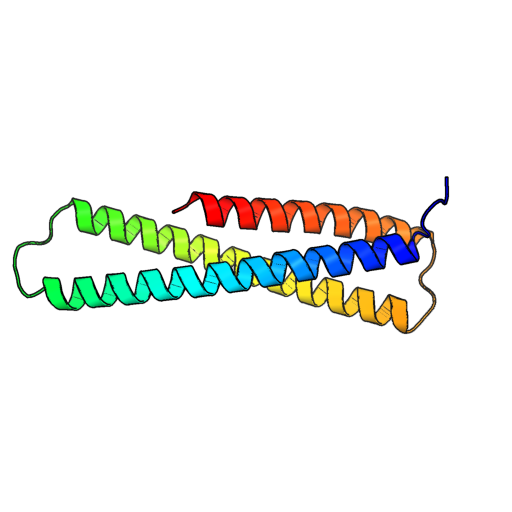96 ? -8.290 -1.606 22.056 1.00 89.00 96 PRO A C 1
ATOM 826 O O . PRO A 1 96 ? -7.564 -1.447 21.078 1.00 89.00 96 PRO A O 1
ATOM 829 N N . GLU A 1 97 ? -9.105 -0.642 22.487 1.00 87.62 97 GLU A N 1
ATOM 830 C CA . GLU A 1 97 ? -9.293 0.639 21.782 1.00 87.62 97 GLU A CA 1
ATOM 831 C C . GLU A 1 97 ? -7.967 1.363 21.498 1.00 87.62 97 GLU A C 1
ATOM 833 O O . GLU A 1 97 ? -7.740 1.840 20.389 1.00 87.62 97 GLU A O 1
ATOM 838 N N . LEU A 1 98 ? -7.045 1.382 22.466 1.00 90.81 98 LEU A N 1
ATOM 839 C CA . LEU A 1 98 ? -5.726 1.995 22.287 1.00 90.81 98 LEU A CA 1
ATOM 840 C C . LEU A 1 98 ? -4.902 1.301 21.192 1.00 90.81 98 LEU A C 1
ATOM 842 O O . LEU A 1 98 ? -4.165 1.957 20.459 1.00 90.81 98 LEU A O 1
ATOM 846 N N . GLU A 1 99 ? -5.016 -0.023 21.084 1.00 92.88 99 GLU A N 1
ATOM 847 C CA . GLU A 1 99 ? -4.366 -0.775 20.017 1.00 92.88 99 GLU A CA 1
ATOM 848 C C . GLU A 1 99 ? -5.028 -0.450 18.676 1.00 92.88 99 GLU A C 1
ATOM 850 O O . GLU A 1 99 ? -4.326 -0.092 17.738 1.00 92.88 99 GLU A O 1
ATOM 855 N N . MET A 1 100 ? -6.363 -0.426 18.603 1.00 91.31 100 MET A N 1
ATOM 856 C CA . MET A 1 100 ? -7.078 -0.042 17.381 1.00 91.31 100 MET A CA 1
ATOM 857 C C . MET A 1 100 ? -6.700 1.361 16.881 1.00 91.31 100 MET A C 1
ATOM 859 O O . MET A 1 100 ? -6.562 1.577 15.678 1.00 91.31 100 MET A O 1
ATOM 863 N N . GLN A 1 101 ? -6.484 2.316 17.787 1.00 92.19 101 GLN A N 1
ATOM 864 C CA . GLN A 1 101 ? -6.036 3.665 17.428 1.00 92.19 101 GLN A CA 1
ATOM 865 C C . GLN A 1 101 ? -4.611 3.677 16.863 1.00 92.19 101 GLN A C 1
ATOM 867 O O . GLN A 1 101 ? -4.350 4.365 15.874 1.00 92.19 101 GLN A O 1
ATOM 872 N N . ARG A 1 102 ? -3.693 2.899 17.452 1.00 94.69 102 ARG A N 1
ATOM 873 C CA . ARG A 1 102 ? -2.323 2.741 16.933 1.00 94.69 102 ARG A CA 1
ATOM 874 C C . ARG A 1 102 ? -2.326 2.087 15.559 1.00 94.69 102 ARG A C 1
ATOM 876 O O . ARG A 1 102 ? -1.661 2.580 14.653 1.00 94.69 102 ARG A O 1
ATOM 883 N N . GLU A 1 103 ? -3.124 1.039 15.397 1.00 95.31 103 GLU A N 1
ATOM 884 C CA . GLU A 1 103 ? -3.318 0.354 14.123 1.00 95.31 103 GLU A CA 1
ATOM 885 C C . GLU A 1 103 ? -3.871 1.304 13.058 1.00 95.31 103 GLU A C 1
ATOM 887 O O . GLU A 1 103 ? -3.386 1.327 11.932 1.00 95.31 103 GLU A O 1
ATOM 892 N N . ALA A 1 104 ? -4.824 2.171 13.410 1.00 94.19 104 ALA A N 1
ATOM 893 C CA . ALA A 1 104 ? -5.399 3.120 12.462 1.00 94.19 104 ALA A CA 1
ATOM 894 C C . ALA A 1 104 ? -4.371 4.154 11.987 1.00 94.19 104 ALA A C 1
ATOM 896 O O . ALA A 1 104 ? -4.361 4.512 10.807 1.00 94.19 104 ALA A O 1
ATOM 897 N N . LEU A 1 105 ? -3.494 4.622 12.879 1.00 95.19 105 LEU A N 1
ATOM 898 C CA . LEU A 1 105 ? -2.386 5.509 12.517 1.00 95.19 105 LEU A CA 1
ATOM 899 C C . LEU A 1 105 ? -1.375 4.793 11.618 1.00 95.19 105 LEU A C 1
ATOM 901 O O . LEU A 1 105 ? -0.975 5.343 10.593 1.00 95.19 105 LEU A O 1
ATOM 905 N N . HIS A 1 106 ? -1.009 3.558 11.965 1.00 96.56 106 HIS A N 1
ATOM 906 C CA . HIS A 1 106 ? -0.064 2.773 11.180 1.00 96.56 106 HIS A CA 1
ATOM 907 C C . HIS A 1 106 ? -0.600 2.466 9.776 1.00 96.56 106 HIS A C 1
ATOM 909 O O . HIS A 1 106 ? 0.070 2.770 8.793 1.00 96.56 106 HIS A O 1
ATOM 915 N N . LEU A 1 107 ? -1.840 1.979 9.662 1.00 95.88 107 LEU A N 1
ATOM 916 C CA . LEU A 1 107 ? -2.492 1.737 8.373 1.00 95.88 107 LEU A CA 1
ATOM 917 C C . LEU A 1 107 ? -2.638 3.012 7.537 1.00 95.88 107 LEU A C 1
ATOM 919 O O . LEU A 1 107 ? -2.494 2.952 6.323 1.00 95.88 107 LEU A O 1
ATOM 923 N N . SER A 1 108 ? -2.900 4.167 8.162 1.00 95.62 108 SER A N 1
ATOM 924 C CA . SER A 1 108 ? -2.954 5.442 7.430 1.00 95.62 108 SER A CA 1
ATOM 925 C C . SER A 1 108 ? -1.595 5.777 6.799 1.00 95.62 108 SER A C 1
ATOM 927 O O . SER A 1 108 ? -1.546 6.238 5.662 1.00 95.62 108 SER A O 1
ATOM 929 N N . SER A 1 109 ? -0.496 5.505 7.511 1.00 96.69 109 SER A N 1
ATOM 930 C CA . SER A 1 109 ? 0.863 5.668 6.981 1.00 96.69 109 SER A CA 1
ATOM 931 C C . SER A 1 109 ? 1.170 4.670 5.865 1.00 96.69 109 SER A C 1
ATOM 933 O O . SER A 1 109 ? 1.727 5.065 4.847 1.00 96.69 109 SER A O 1
ATOM 935 N N . LEU A 1 110 ? 0.794 3.397 6.033 1.00 96.25 110 LEU A N 1
ATOM 936 C CA . LEU A 1 110 ? 0.994 2.371 5.005 1.00 96.25 110 LEU A CA 1
ATOM 937 C C . LEU A 1 110 ? 0.200 2.685 3.736 1.00 96.25 110 LEU A C 1
ATOM 939 O O . LEU A 1 110 ? 0.723 2.558 2.640 1.00 96.25 110 LEU A O 1
ATOM 943 N N . LEU A 1 111 ? -1.041 3.151 3.872 1.00 96.12 111 LEU A N 1
ATOM 944 C CA . LEU A 1 111 ? -1.854 3.557 2.730 1.00 96.12 111 LEU A CA 1
ATOM 945 C C . LEU A 1 111 ? -1.224 4.732 1.970 1.00 96.12 111 LEU A C 1
ATOM 947 O O . LEU A 1 111 ? -1.249 4.744 0.742 1.00 96.12 111 LEU A O 1
ATOM 951 N N . ALA A 1 112 ? -0.664 5.714 2.682 1.00 95.75 112 ALA A N 1
ATOM 952 C CA . ALA A 1 112 ? 0.056 6.816 2.048 1.00 95.75 112 ALA A CA 1
ATOM 953 C C . ALA A 1 112 ? 1.288 6.313 1.281 1.00 95.75 112 ALA A C 1
ATOM 955 O O . ALA A 1 112 ? 1.477 6.705 0.133 1.00 95.75 112 ALA A O 1
ATOM 956 N N . GLN A 1 113 ? 2.057 5.396 1.877 1.00 94.62 113 GLN A N 1
ATOM 957 C CA . GLN A 1 113 ? 3.209 4.766 1.232 1.00 94.62 113 GLN A CA 1
ATOM 958 C C . GLN A 1 113 ? 2.807 3.999 -0.038 1.00 94.62 113 GLN A C 1
ATOM 960 O O . GLN A 1 113 ? 3.378 4.244 -1.093 1.00 94.62 113 GLN A O 1
ATOM 965 N N . VAL A 1 114 ? 1.794 3.129 0.034 1.00 94.06 114 VAL A N 1
ATOM 966 C CA . VAL A 1 114 ? 1.307 2.350 -1.122 1.00 94.06 114 VAL A CA 1
ATOM 967 C C . VAL A 1 114 ? 0.863 3.272 -2.260 1.00 94.06 114 VAL A C 1
ATOM 969 O O . VAL A 1 114 ? 1.137 3.004 -3.427 1.00 94.06 114 VAL A O 1
ATOM 972 N N . ARG A 1 115 ? 0.196 4.388 -1.938 1.00 94.38 115 ARG A N 1
ATOM 973 C CA . ARG A 1 115 ? -0.199 5.387 -2.943 1.00 94.38 115 ARG A CA 1
ATOM 974 C C . ARG A 1 115 ? 1.005 6.083 -3.571 1.00 94.38 115 ARG A C 1
ATOM 976 O O . ARG A 1 115 ? 1.026 6.238 -4.786 1.00 94.38 115 ARG A O 1
ATOM 983 N N . GLU A 1 116 ? 1.997 6.475 -2.776 1.00 93.50 116 GLU A N 1
ATOM 984 C CA . GLU A 1 116 ? 3.227 7.100 -3.278 1.00 93.50 116 GLU A CA 1
ATOM 985 C C . GLU A 1 116 ? 4.019 6.148 -4.187 1.00 93.50 116 GLU A C 1
ATOM 987 O O . GLU A 1 116 ? 4.437 6.537 -5.277 1.00 93.50 116 GLU A O 1
ATOM 992 N N . GLU A 1 117 ? 4.172 4.888 -3.780 1.00 91.56 117 GLU A N 1
ATOM 993 C CA . GLU A 1 117 ? 4.846 3.850 -4.566 1.00 91.56 117 GLU A CA 1
ATOM 994 C C . GLU A 1 117 ? 4.094 3.559 -5.871 1.00 91.56 117 GLU A C 1
ATOM 996 O O . GLU A 1 117 ? 4.710 3.433 -6.931 1.00 91.56 117 GLU A O 1
ATOM 1001 N N . HIS A 1 118 ? 2.760 3.530 -5.831 1.00 89.00 118 HIS A N 1
ATOM 1002 C CA . HIS A 1 118 ? 1.947 3.376 -7.031 1.00 89.00 118 HIS A CA 1
ATOM 1003 C C . HIS A 1 118 ? 2.071 4.585 -7.973 1.00 89.00 118 HIS A C 1
ATOM 1005 O O . HIS A 1 118 ? 2.303 4.397 -9.166 1.00 89.00 118 HIS A O 1
ATOM 1011 N N . GLU A 1 119 ? 2.006 5.815 -7.455 1.00 89.25 119 GLU A N 1
ATOM 1012 C CA . GLU A 1 119 ? 2.219 7.030 -8.252 1.00 89.25 119 GLU A CA 1
ATOM 1013 C C . GLU A 1 119 ? 3.609 7.071 -8.894 1.00 89.25 119 GLU A C 1
ATOM 1015 O O . GLU A 1 119 ? 3.751 7.512 -10.036 1.00 89.25 119 GLU A O 1
ATOM 1020 N N . LEU A 1 120 ? 4.644 6.642 -8.168 1.00 85.81 120 LEU A N 1
ATOM 1021 C CA . LEU A 1 120 ? 5.999 6.553 -8.702 1.00 85.81 120 LEU A CA 1
ATOM 1022 C C . LEU A 1 120 ? 6.036 5.592 -9.896 1.00 85.81 120 LEU A C 1
ATOM 1024 O O . LEU A 1 120 ? 6.551 5.946 -10.953 1.00 85.81 120 LEU A O 1
ATOM 1028 N N . MET A 1 121 ? 5.396 4.429 -9.770 1.00 80.25 121 MET A N 1
ATOM 1029 C CA . MET A 1 121 ? 5.316 3.448 -10.852 1.00 80.25 121 MET A CA 1
ATOM 1030 C C . MET A 1 121 ? 4.464 3.895 -12.046 1.00 80.25 121 MET A C 1
ATOM 1032 O O . MET A 1 121 ? 4.710 3.439 -13.163 1.00 80.25 121 MET A O 1
ATOM 1036 N N . GLU A 1 122 ? 3.464 4.755 -11.851 1.00 80.06 122 GLU A N 1
ATOM 1037 C CA . GLU A 1 122 ? 2.699 5.349 -12.957 1.00 80.06 122 GLU A CA 1
ATOM 1038 C C . GLU A 1 122 ? 3.508 6.412 -13.717 1.00 80.06 122 GLU A C 1
ATOM 1040 O O . GLU A 1 122 ? 3.363 6.541 -14.936 1.00 80.06 122 GLU A O 1
ATOM 1045 N N . LYS A 1 123 ? 4.361 7.169 -13.011 1.00 77.50 123 LYS A N 1
ATOM 1046 C CA . LYS A 1 123 ? 5.163 8.268 -13.574 1.00 77.50 123 LYS A CA 1
ATOM 1047 C C . LYS A 1 123 ? 6.394 7.801 -14.349 1.00 77.50 123 LYS A C 1
ATOM 1049 O O . LYS A 1 123 ? 6.847 8.546 -15.208 1.00 77.50 123 LYS A O 1
ATOM 1054 N N . GLU A 1 124 ? 6.921 6.605 -14.087 1.00 67.38 124 GLU A N 1
ATOM 1055 C CA . GLU A 1 124 ? 8.080 6.062 -14.819 1.00 67.38 124 GLU A CA 1
ATOM 1056 C C . GLU A 1 124 ? 7.736 5.468 -16.212 1.00 67.38 124 GLU A C 1
ATOM 1058 O O . GLU A 1 124 ? 8.508 4.683 -16.748 1.00 67.38 124 GLU A O 1
ATOM 1063 N N . ARG A 1 125 ? 6.603 5.847 -16.826 1.00 56.62 125 ARG A N 1
ATOM 1064 C CA . ARG A 1 125 ? 6.261 5.550 -18.237 1.00 56.62 125 ARG A CA 1
ATOM 1065 C C . ARG A 1 125 ? 7.066 6.380 -19.239 1.00 56.62 125 ARG A C 1
ATOM 1067 O O . ARG A 1 125 ? 7.330 5.844 -20.338 1.00 56.62 125 ARG A O 1
#